Protein AF-A0A5D3C888-F1 (afdb_monomer_lite)

Foldseek 3Di:
DDDDDPPDPCPPPPVPDPPVVVCCVPVVVVVVVVVVVVVVVVVVVVVVVVVVVVVVVVVVVVVVVVVCVVPPDPPPPDDDPVVVVVVVVVVVVVVVPDPPPPDPPDDPDDD

Sequence (111 aa):
MLQIDLSDNHIPSLYNLPYQVILHLYVFPSFVAARNVLSQIASFVASQSATYSTSIVESAMHRCLMLRHTMAPSFRVNTDMDVDFLESLLVWKLKSMYPIRIKSLAPYISM

Radius of gyration: 35.87 Å; chains: 1; bounding box: 63×67×100 Å

Structure (mmCIF, N/CA/C/O backbone):
data_AF-A0A5D3C888-F1
#
_entry.id   AF-A0A5D3C888-F1
#
loop_
_atom_site.group_PDB
_atom_site.id
_atom_site.type_symbol
_atom_site.label_atom_id
_atom_site.label_alt_id
_atom_site.label_comp_id
_atom_site.label_asym_id
_atom_site.label_entity_id
_atom_site.label_seq_id
_atom_site.pdbx_PDB_ins_code
_atom_site.Cartn_x
_atom_site.Cartn_y
_atom_site.Cartn_z
_atom_site.occupancy
_atom_site.B_iso_or_equiv
_atom_site.auth_seq_id
_atom_site.auth_comp_id
_atom_site.auth_asym_id
_atom_site.auth_atom_id
_atom_site.pdbx_PDB_model_num
ATOM 1 N N . MET A 1 1 ? -12.668 23.833 68.583 1.00 36.25 1 MET A N 1
ATOM 2 C CA . MET A 1 1 ? -13.468 22.680 68.124 1.00 36.25 1 MET A CA 1
ATOM 3 C C . MET A 1 1 ? -14.224 23.154 66.891 1.00 36.25 1 MET A C 1
ATOM 5 O O . MET A 1 1 ? -15.188 23.887 67.032 1.00 36.25 1 MET A O 1
ATOM 9 N N . LEU A 1 2 ? -13.658 22.916 65.704 1.00 39.38 2 LEU A N 1
ATOM 10 C CA . LEU A 1 2 ? -14.187 23.398 64.422 1.00 39.38 2 LEU A CA 1
ATOM 11 C C . LEU A 1 2 ? -15.205 22.378 63.912 1.00 39.38 2 LEU A C 1
ATOM 13 O O . LEU A 1 2 ? -14.843 21.244 63.607 1.00 39.38 2 LEU A O 1
ATOM 17 N N . GLN A 1 3 ? -16.472 22.777 63.882 1.00 45.09 3 GLN A N 1
ATOM 18 C CA . GLN A 1 3 ? -17.568 22.007 63.313 1.00 45.09 3 GLN A CA 1
ATOM 19 C C . GLN A 1 3 ? -17.460 22.139 61.788 1.00 45.09 3 GLN A C 1
ATOM 21 O O . GLN A 1 3 ? -17.777 23.181 61.223 1.00 45.09 3 GLN A O 1
ATOM 26 N N . ILE A 1 4 ? -16.881 21.124 61.145 1.00 47.81 4 ILE A N 1
ATOM 27 C CA . ILE A 1 4 ? -16.795 21.038 59.686 1.00 47.81 4 ILE A CA 1
ATOM 28 C C . ILE A 1 4 ? -18.173 20.594 59.208 1.00 47.81 4 ILE A C 1
ATOM 30 O O . ILE A 1 4 ? -18.561 19.443 59.401 1.00 47.81 4 ILE A O 1
ATOM 34 N N . ASP A 1 5 ? -18.913 21.548 58.653 1.00 47.22 5 ASP A N 1
ATOM 35 C CA . ASP A 1 5 ? -20.196 21.334 58.001 1.00 47.22 5 ASP A CA 1
ATOM 36 C C . ASP A 1 5 ? -19.960 20.434 56.779 1.00 47.22 5 ASP A C 1
ATOM 38 O O . ASP A 1 5 ? -19.310 20.825 55.802 1.00 47.22 5 ASP A O 1
ATOM 42 N N . LEU A 1 6 ? -20.382 19.174 56.893 1.00 52.25 6 LEU A N 1
ATOM 43 C CA . LEU A 1 6 ? -20.229 18.144 55.873 1.00 52.25 6 LEU A CA 1
ATOM 44 C C . LEU A 1 6 ? -21.289 18.394 54.798 1.00 52.25 6 LEU A C 1
ATOM 46 O O . LEU A 1 6 ? -22.296 17.699 54.726 1.00 52.25 6 LEU A O 1
ATOM 50 N N . SER A 1 7 ? -21.051 19.441 54.009 1.00 46.16 7 SER A N 1
ATOM 51 C CA . SER A 1 7 ? -21.815 19.788 52.816 1.00 46.16 7 SER A CA 1
ATOM 52 C C . SER A 1 7 ? -22.004 18.541 51.955 1.00 46.16 7 SER A C 1
ATOM 54 O O . SER A 1 7 ? -21.026 17.924 51.515 1.00 46.16 7 SER A O 1
ATOM 56 N N . ASP A 1 8 ? -23.272 18.169 51.780 1.00 50.16 8 ASP A N 1
ATOM 57 C CA . ASP A 1 8 ? -23.782 17.086 50.949 1.00 50.16 8 ASP A CA 1
ATOM 58 C C . ASP A 1 8 ? -23.183 17.148 49.538 1.00 50.16 8 ASP A C 1
ATOM 60 O O . ASP A 1 8 ? -23.716 17.761 48.610 1.00 50.16 8 ASP A O 1
ATOM 64 N N . ASN A 1 9 ? -22.060 16.458 49.352 1.00 50.31 9 ASN A N 1
ATOM 65 C CA . ASN A 1 9 ? -21.572 16.110 48.031 1.00 50.31 9 ASN A CA 1
ATOM 66 C C . ASN A 1 9 ? -22.477 15.004 47.501 1.00 50.31 9 ASN A C 1
ATOM 68 O O . ASN A 1 9 ? -22.224 13.813 47.691 1.00 50.31 9 ASN A O 1
ATOM 72 N N . HIS A 1 10 ? -23.556 15.420 46.845 1.00 56.00 10 HIS A N 1
ATOM 73 C CA . HIS A 1 10 ? -24.463 14.569 46.096 1.00 56.00 10 HIS A CA 1
ATOM 74 C C . HIS A 1 10 ? -23.707 13.968 44.896 1.00 56.00 10 HIS A C 1
ATOM 76 O O . HIS A 1 10 ? -23.846 14.402 43.757 1.00 56.00 10 HIS A O 1
ATOM 82 N N . ILE A 1 11 ? -22.857 12.971 45.152 1.00 56.81 11 ILE A N 1
ATOM 83 C CA . ILE A 1 11 ? -22.325 12.086 44.118 1.00 56.81 11 ILE A CA 1
ATOM 84 C C . ILE A 1 11 ? -23.539 11.284 43.629 1.00 56.81 11 ILE A C 1
ATOM 86 O O . ILE A 1 11 ? -24.111 10.533 44.425 1.00 56.81 11 ILE A O 1
ATOM 90 N N . PRO A 1 12 ? -24.004 11.441 42.375 1.00 57.31 12 PRO A N 1
ATOM 91 C CA . PRO A 1 12 ? -25.107 10.631 41.883 1.00 57.31 12 PRO A CA 1
ATOM 92 C C . PRO A 1 12 ? -24.675 9.163 41.937 1.0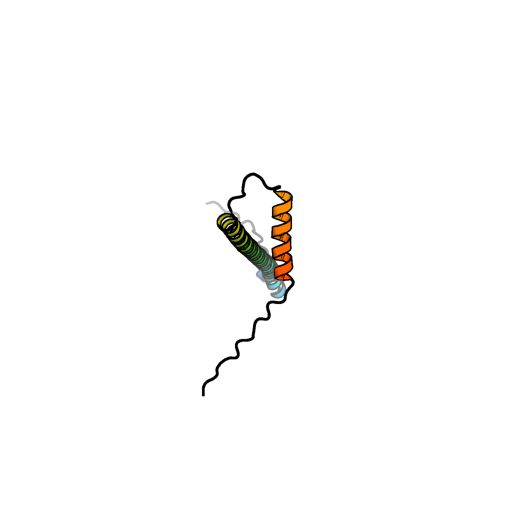0 57.31 12 PRO A C 1
ATOM 94 O O . PRO A 1 12 ? -23.639 8.783 41.386 1.00 57.31 12 PRO A O 1
ATOM 97 N N . SER A 1 13 ? -25.433 8.341 42.663 1.00 58.28 13 SER A N 1
ATOM 98 C CA . SER A 1 13 ? -25.097 6.939 42.874 1.00 58.28 13 SER A CA 1
ATOM 99 C C . SER A 1 13 ? -25.194 6.179 41.547 1.00 58.28 13 SER A C 1
ATOM 101 O O . SER A 1 13 ? -26.263 5.784 41.086 1.00 58.28 13 SER A O 1
ATOM 103 N N . LEU A 1 14 ? -24.038 5.924 40.928 1.00 59.09 14 LEU A N 1
ATOM 104 C CA . LEU A 1 14 ? -23.914 5.043 39.757 1.00 59.09 14 LEU A CA 1
ATOM 105 C C . LEU A 1 14 ? -24.446 3.619 40.026 1.00 59.09 14 LEU A C 1
ATOM 107 O O . LEU A 1 14 ? -24.691 2.864 39.092 1.00 59.09 14 LEU A O 1
ATOM 111 N N . TYR A 1 15 ? -24.671 3.272 41.296 1.00 56.53 15 TYR A N 1
ATOM 112 C CA . TYR A 1 15 ? -25.189 1.989 41.766 1.00 56.53 15 TYR A CA 1
ATOM 113 C C . TYR A 1 15 ? -26.660 1.707 41.410 1.00 56.53 15 TYR A C 1
ATOM 115 O O . TYR A 1 15 ? -27.075 0.558 41.515 1.00 56.53 15 TYR A O 1
ATOM 123 N N . ASN A 1 16 ? -27.440 2.708 40.977 1.00 60.59 16 ASN A N 1
ATOM 124 C CA . ASN A 1 16 ? -28.847 2.523 40.580 1.00 60.59 16 ASN A CA 1
ATOM 125 C C . ASN A 1 16 ? -29.069 2.440 39.061 1.00 60.59 16 ASN A C 1
ATOM 127 O O . ASN A 1 16 ? -30.208 2.313 38.610 1.00 60.59 16 ASN A O 1
ATOM 131 N N . LEU A 1 17 ? -28.009 2.519 38.252 1.00 66.00 17 LEU A N 1
ATOM 132 C CA . LEU A 1 17 ? -28.136 2.371 36.806 1.00 66.00 17 LEU A CA 1
ATOM 133 C C . LEU A 1 17 ? -28.225 0.884 36.432 1.00 66.00 17 LEU A C 1
ATOM 135 O O . LEU A 1 17 ? -27.404 0.087 36.891 1.00 66.00 17 LEU A O 1
ATOM 139 N N . PRO A 1 18 ? -29.188 0.483 35.581 1.00 76.62 18 PRO A N 1
ATOM 140 C CA . PRO A 1 18 ? -29.283 -0.896 35.129 1.00 76.62 18 PRO A CA 1
ATOM 141 C C . PRO A 1 18 ? -27.991 -1.295 34.410 1.00 76.62 18 PRO A C 1
ATOM 143 O O . PRO A 1 18 ? -27.428 -0.512 33.642 1.00 76.62 18 PRO A O 1
ATOM 146 N N . TYR A 1 19 ? -27.544 -2.534 34.630 1.00 71.75 19 TYR A N 1
ATOM 147 C CA . TYR A 1 19 ? -26.283 -3.085 34.108 1.00 71.75 19 TYR A CA 1
ATOM 148 C C . TYR A 1 19 ? -26.056 -2.808 32.613 1.00 71.75 19 TYR A C 1
ATOM 150 O O . TYR A 1 19 ? -24.927 -2.581 32.187 1.00 71.75 19 TYR A O 1
ATOM 158 N N . GLN A 1 20 ? -27.130 -2.777 31.820 1.00 69.75 20 GLN A N 1
ATOM 159 C CA . GLN A 1 20 ? -27.091 -2.468 30.389 1.00 69.75 20 GLN A CA 1
ATOM 160 C C . GLN A 1 20 ? -26.548 -1.064 30.084 1.00 69.75 20 GLN A C 1
ATOM 162 O O . GLN A 1 20 ? -25.814 -0.897 29.113 1.00 69.75 20 GLN A O 1
ATOM 167 N N . VAL A 1 21 ? -26.863 -0.064 30.912 1.00 69.81 21 VAL A N 1
ATOM 168 C CA . VAL A 1 21 ? -26.432 1.327 30.710 1.00 69.81 21 VAL A CA 1
ATOM 169 C C . VAL A 1 21 ? -24.969 1.501 31.107 1.00 69.81 21 VAL A C 1
ATOM 171 O O . VAL A 1 21 ? -24.211 2.131 30.374 1.00 69.81 21 VAL A O 1
ATOM 174 N N . ILE A 1 22 ? -24.545 0.873 32.207 1.00 68.25 22 ILE A N 1
ATOM 175 C CA . ILE A 1 22 ? -23.139 0.857 32.641 1.00 68.25 22 ILE A CA 1
ATOM 176 C C . ILE A 1 22 ? -22.270 0.144 31.594 1.00 68.25 22 ILE A C 1
ATOM 178 O O . ILE A 1 22 ? -21.214 0.648 31.212 1.00 68.25 22 ILE A O 1
ATOM 182 N N . LEU A 1 23 ? -22.743 -0.991 31.069 1.00 69.25 23 LEU A N 1
ATOM 183 C CA . LEU A 1 23 ? -22.052 -1.735 30.021 1.00 69.25 23 LEU A CA 1
ATOM 184 C C . LEU A 1 23 ? -21.931 -0.906 28.736 1.00 69.25 23 LEU A C 1
ATOM 186 O O . LEU A 1 23 ? -20.846 -0.828 28.174 1.00 69.25 23 LEU A O 1
ATOM 190 N N . HIS A 1 24 ? -22.997 -0.232 28.297 1.00 65.06 24 HIS A N 1
ATOM 191 C CA . HIS A 1 24 ? -22.932 0.656 27.132 1.00 65.06 24 HIS A CA 1
ATOM 192 C C . HIS A 1 24 ? -21.961 1.824 27.345 1.00 65.06 24 HIS A C 1
ATOM 194 O O . HIS A 1 24 ? -21.140 2.099 26.473 1.00 65.06 24 HIS A O 1
ATOM 200 N N . LEU A 1 25 ? -21.998 2.478 28.508 1.00 65.81 25 LEU A N 1
ATOM 201 C CA . LEU A 1 25 ? -21.098 3.587 28.842 1.00 65.81 25 LEU A CA 1
ATOM 202 C C . LEU A 1 25 ? -19.623 3.179 28.848 1.00 65.81 25 LEU A C 1
ATOM 204 O O . LEU A 1 25 ? -18.776 4.003 28.527 1.00 65.81 25 LEU A O 1
ATOM 208 N N . TYR A 1 26 ? -19.307 1.927 29.183 1.00 62.75 26 TYR A N 1
ATOM 209 C CA . TYR A 1 26 ? -17.926 1.450 29.225 1.00 62.75 26 TYR A CA 1
ATOM 210 C C . TYR A 1 26 ? -17.466 0.832 27.896 1.00 62.75 26 TYR A C 1
ATOM 212 O O . TYR A 1 26 ? -16.357 1.086 27.427 1.00 62.75 26 TYR A O 1
ATOM 220 N N . VAL A 1 27 ? -18.325 0.043 27.248 1.00 64.56 27 VAL A N 1
ATOM 221 C CA . VAL A 1 27 ? -17.995 -0.695 26.020 1.00 64.56 27 VAL A CA 1
ATOM 222 C C . VAL A 1 27 ? -17.959 0.226 24.803 1.00 64.56 27 VAL A C 1
ATOM 224 O O . VAL A 1 27 ? -17.094 0.059 23.947 1.00 64.56 27 VAL A O 1
ATOM 227 N N . PHE A 1 28 ? -18.844 1.221 24.716 1.00 62.00 28 PHE A N 1
ATOM 228 C CA . PHE A 1 28 ? -18.947 2.072 23.527 1.00 62.00 28 PHE A CA 1
ATOM 229 C C . PHE A 1 28 ? -17.715 2.974 23.323 1.00 62.00 28 PHE A C 1
ATOM 231 O O . PHE A 1 28 ? -17.147 2.955 22.226 1.00 62.00 28 PHE A O 1
ATOM 238 N N . PRO A 1 29 ? -17.210 3.695 24.347 1.00 68.31 29 PRO A N 1
ATOM 239 C CA . PRO A 1 29 ? -15.974 4.468 24.215 1.00 68.31 29 PRO A CA 1
ATOM 240 C C . PRO A 1 29 ? -14.756 3.569 23.985 1.00 68.31 29 PRO A C 1
ATOM 242 O O . PRO A 1 29 ? -13.880 3.910 23.192 1.00 68.31 29 PRO A O 1
ATOM 245 N N . SER A 1 30 ? -14.728 2.397 24.626 1.00 71.69 30 SER A N 1
ATOM 246 C CA . SER A 1 30 ? -13.633 1.431 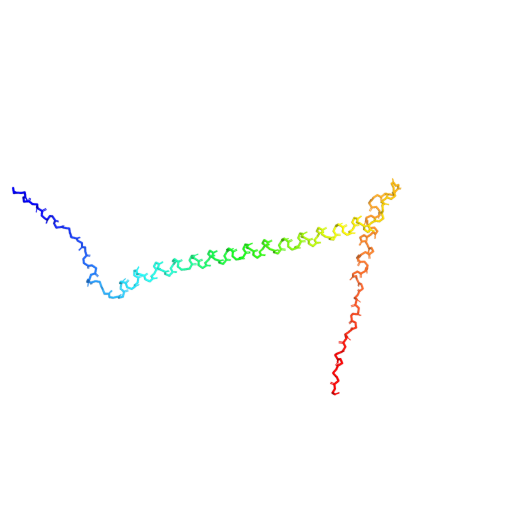24.496 1.00 71.69 30 SER A CA 1
ATOM 247 C C . SER A 1 30 ? -13.568 0.822 23.088 1.00 71.69 30 SER A C 1
ATOM 249 O O . SER A 1 30 ? -12.494 0.703 22.499 1.00 71.69 30 SER A O 1
ATOM 251 N N . PHE A 1 31 ? -14.720 0.549 22.473 1.00 74.06 31 PHE A N 1
ATOM 252 C CA . PHE A 1 31 ? -14.810 0.074 21.094 1.00 74.06 31 PHE A CA 1
ATOM 253 C C . PHE A 1 31 ? -14.380 1.137 20.073 1.00 74.06 31 PHE A C 1
ATOM 255 O O . PHE A 1 31 ? -13.615 0.840 19.153 1.00 74.06 31 PHE A O 1
ATOM 262 N N . VAL A 1 32 ? -14.827 2.388 20.235 1.00 79.44 32 VAL A N 1
ATOM 263 C CA . VAL A 1 32 ? -14.414 3.499 19.358 1.00 79.44 32 VAL A CA 1
ATOM 264 C C . VAL A 1 32 ? -12.907 3.750 19.474 1.00 79.44 32 VAL A C 1
ATOM 266 O O . VAL A 1 32 ? -12.227 3.882 18.456 1.00 79.44 32 VAL A O 1
ATOM 269 N N . ALA A 1 33 ? -12.364 3.740 20.694 1.00 77.31 33 ALA A N 1
ATOM 270 C CA . ALA A 1 33 ? -10.929 3.862 20.928 1.00 77.31 33 ALA A CA 1
ATOM 271 C C . ALA A 1 33 ? -10.142 2.720 20.263 1.00 77.31 33 ALA A C 1
ATOM 273 O O . ALA A 1 33 ? -9.168 2.980 19.555 1.00 77.31 33 ALA A O 1
ATOM 274 N N . ALA A 1 34 ? -10.598 1.471 20.406 1.00 79.19 34 ALA A N 1
ATOM 275 C CA . ALA A 1 34 ? -9.966 0.314 19.774 1.00 79.19 34 ALA A CA 1
ATOM 276 C C . ALA A 1 34 ? -9.943 0.427 18.241 1.00 79.19 34 ALA A C 1
ATOM 278 O O . ALA A 1 34 ? -8.913 0.170 17.616 1.00 79.19 34 ALA A O 1
ATOM 279 N N . ARG A 1 35 ? -11.043 0.874 17.620 1.00 81.38 35 ARG A N 1
ATOM 280 C CA . ARG A 1 35 ? -11.093 1.105 16.166 1.00 81.38 35 ARG A CA 1
ATOM 281 C C . ARG A 1 35 ? -10.105 2.173 15.711 1.00 81.38 35 ARG A C 1
ATOM 283 O O . ARG A 1 35 ? -9.451 1.988 14.686 1.00 81.38 35 ARG A O 1
ATOM 290 N N . ASN A 1 36 ? -9.967 3.257 16.469 1.00 88.00 36 ASN A N 1
ATOM 291 C CA . ASN A 1 36 ? -9.020 4.323 16.148 1.00 88.00 36 ASN A CA 1
ATOM 292 C C . ASN A 1 36 ? -7.572 3.826 16.231 1.00 88.00 36 ASN A C 1
ATOM 294 O O . ASN A 1 36 ? -6.787 4.084 15.321 1.00 88.00 36 ASN A O 1
ATOM 298 N N . VAL A 1 37 ? -7.232 3.055 17.268 1.00 88.44 37 VAL A N 1
ATOM 299 C CA . VAL A 1 37 ? -5.902 2.439 17.411 1.00 88.44 37 VAL A CA 1
ATOM 300 C C . VAL A 1 37 ? -5.613 1.482 16.254 1.00 88.44 37 VAL A C 1
ATOM 302 O O . VAL A 1 37 ? -4.554 1.571 15.638 1.00 88.44 37 VAL A O 1
ATOM 305 N N . LEU A 1 38 ? -6.568 0.620 15.893 1.00 91.62 38 LEU A N 1
ATOM 306 C CA . LEU A 1 38 ? -6.427 -0.288 14.750 1.00 91.62 38 LEU A CA 1
ATOM 307 C C . LEU A 1 38 ? -6.220 0.471 13.435 1.00 91.62 38 LEU A C 1
ATOM 309 O O . LEU A 1 38 ? -5.355 0.101 12.645 1.00 91.62 38 LEU A O 1
ATOM 313 N N . SER A 1 39 ? -6.968 1.555 13.218 1.00 92.88 39 SER A N 1
ATOM 314 C CA . SER A 1 39 ? -6.807 2.404 12.034 1.00 92.88 39 SER A CA 1
ATOM 315 C C . SER A 1 39 ? -5.421 3.049 11.971 1.00 92.88 39 SER A C 1
ATOM 317 O O . SER A 1 39 ? -4.832 3.125 10.894 1.00 92.88 39 SER A O 1
ATOM 319 N N . GLN A 1 40 ? -4.883 3.499 13.107 1.00 93.00 40 GLN A N 1
ATOM 320 C CA . GLN A 1 40 ? -3.540 4.081 13.178 1.00 93.00 40 GLN A CA 1
ATOM 321 C C . GLN A 1 40 ? -2.456 3.039 12.894 1.00 93.00 40 GLN A C 1
ATOM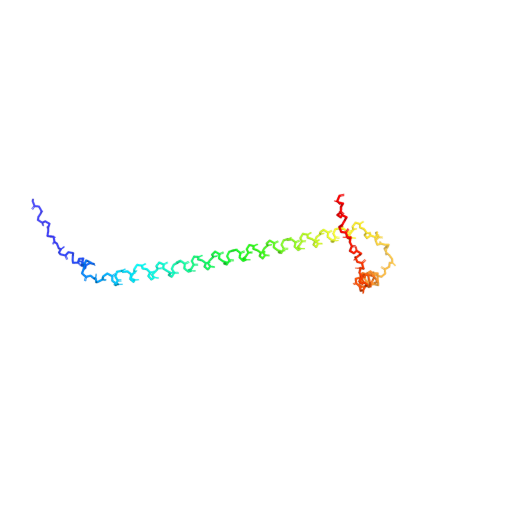 323 O O . GLN A 1 40 ? -1.550 3.300 12.105 1.00 93.00 40 GLN A O 1
ATOM 328 N N . ILE A 1 41 ? -2.578 1.838 13.466 1.00 93.44 41 ILE A N 1
ATOM 329 C CA . ILE A 1 41 ? -1.655 0.727 13.198 1.00 93.44 41 ILE A CA 1
ATOM 330 C C . ILE A 1 41 ? -1.687 0.356 11.713 1.00 93.44 41 ILE A C 1
ATOM 332 O O . ILE A 1 41 ? -0.634 0.226 11.093 1.00 93.44 41 ILE A O 1
ATOM 336 N N . ALA A 1 42 ? -2.878 0.233 11.123 1.00 93.62 42 ALA A N 1
ATOM 337 C CA . ALA A 1 42 ? -3.023 -0.074 9.703 1.00 93.62 42 ALA A CA 1
ATOM 338 C C . ALA A 1 42 ? -2.365 0.999 8.819 1.00 93.62 42 ALA A C 1
ATOM 340 O O . ALA A 1 42 ? -1.602 0.664 7.913 1.00 93.62 42 ALA A O 1
ATOM 341 N N . SER A 1 43 ? -2.604 2.280 9.117 1.00 94.38 43 SER A N 1
ATOM 342 C CA . SER A 1 43 ? -1.985 3.406 8.408 1.00 94.38 43 SER A CA 1
ATOM 343 C C . SER A 1 43 ? -0.456 3.391 8.527 1.00 94.38 43 SER A C 1
ATOM 345 O O . SER A 1 43 ? 0.257 3.533 7.534 1.00 94.38 43 SER A O 1
ATOM 347 N N . PHE A 1 44 ? 0.063 3.134 9.729 1.00 95.38 44 PHE A N 1
ATOM 348 C CA . PHE A 1 44 ? 1.498 3.030 9.976 1.00 95.38 44 PHE A CA 1
ATOM 349 C C . PHE A 1 44 ? 2.142 1.885 9.185 1.00 95.38 44 PHE A C 1
ATOM 351 O O . PHE A 1 44 ? 3.159 2.091 8.522 1.00 95.38 44 PHE A O 1
ATOM 358 N N . VAL A 1 45 ? 1.535 0.694 9.198 1.00 96.06 45 VAL A N 1
ATOM 359 C CA . VAL A 1 45 ? 2.030 -0.469 8.444 1.00 96.06 45 VAL A CA 1
ATOM 360 C C . VAL A 1 45 ? 1.998 -0.201 6.939 1.00 96.06 45 VAL A C 1
ATOM 362 O O . VAL A 1 45 ? 2.968 -0.511 6.248 1.00 96.06 45 VAL A O 1
ATOM 365 N N . ALA A 1 46 ? 0.930 0.419 6.429 1.00 94.06 46 ALA A N 1
ATOM 366 C CA . ALA A 1 46 ? 0.838 0.803 5.023 1.00 94.06 46 ALA A CA 1
ATOM 367 C C . ALA A 1 46 ? 1.942 1.800 4.631 1.00 94.06 46 ALA A C 1
ATOM 369 O O . ALA A 1 46 ? 2.605 1.616 3.610 1.00 94.06 46 ALA A O 1
A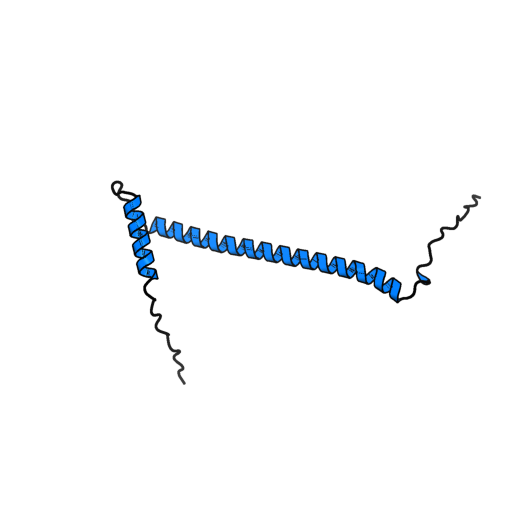TOM 370 N N . SER A 1 47 ? 2.196 2.807 5.472 1.00 94.38 47 SER A N 1
ATOM 371 C CA . SER A 1 47 ? 3.270 3.787 5.267 1.00 94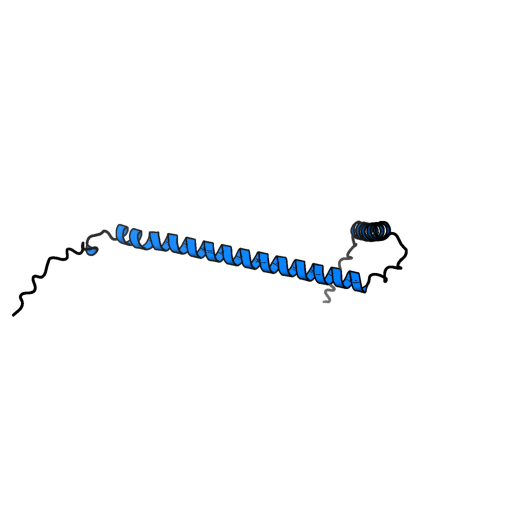.38 47 SER A CA 1
ATOM 372 C C . SER A 1 47 ? 4.658 3.133 5.251 1.00 94.38 47 SER A C 1
ATOM 374 O O . SER A 1 47 ? 5.464 3.383 4.349 1.00 94.38 47 SER A O 1
ATOM 376 N N . GLN A 1 48 ? 4.925 2.222 6.191 1.00 95.94 48 GLN A N 1
ATOM 377 C CA . GLN A 1 48 ? 6.175 1.459 6.227 1.00 95.94 48 GLN A CA 1
ATOM 378 C C . GLN A 1 48 ? 6.350 0.582 4.984 1.00 95.94 48 GLN A C 1
ATOM 380 O O . GLN A 1 48 ? 7.421 0.581 4.379 1.00 95.94 48 GLN A O 1
ATOM 385 N N . SER A 1 49 ? 5.296 -0.123 4.564 1.00 94.12 49 SER A N 1
ATOM 386 C CA . SER A 1 49 ? 5.324 -0.960 3.363 1.00 94.12 49 SER A CA 1
ATOM 387 C C . SER A 1 49 ? 5.623 -0.139 2.103 1.00 94.12 49 SER A C 1
ATOM 389 O O . SER A 1 49 ? 6.493 -0.521 1.317 1.00 94.12 49 SER A O 1
ATOM 391 N N . ALA A 1 50 ? 4.982 1.022 1.944 1.00 94.56 50 ALA A N 1
ATOM 392 C CA . ALA A 1 50 ? 5.227 1.929 0.824 1.00 94.56 50 ALA A CA 1
ATOM 393 C C . ALA A 1 50 ? 6.662 2.484 0.823 1.00 94.56 50 ALA A C 1
ATOM 395 O O . ALA A 1 50 ? 7.316 2.524 -0.223 1.00 94.56 50 ALA A O 1
ATOM 396 N N . THR A 1 51 ? 7.175 2.855 1.999 1.00 95.44 51 THR A N 1
ATOM 397 C CA . THR A 1 51 ? 8.549 3.353 2.169 1.00 95.44 51 THR A CA 1
ATOM 398 C C . THR A 1 51 ? 9.571 2.277 1.802 1.00 95.44 51 THR A C 1
ATOM 400 O O . THR A 1 51 ? 10.470 2.521 0.998 1.00 95.44 51 THR A O 1
ATOM 403 N N . TYR A 1 52 ? 9.403 1.060 2.324 1.00 95.00 52 TYR A N 1
ATOM 404 C CA . TYR A 1 52 ? 10.288 -0.063 2.024 1.00 95.00 52 TYR A CA 1
ATOM 405 C C . TYR A 1 52 ? 10.261 -0.432 0.536 1.00 95.00 52 TYR A C 1
ATOM 407 O O . TYR A 1 52 ? 11.311 -0.595 -0.084 1.00 95.00 52 TYR A O 1
ATOM 415 N N . SER A 1 53 ? 9.068 -0.487 -0.066 1.00 91.56 53 SER A N 1
ATOM 416 C CA . SER A 1 53 ? 8.915 -0.755 -1.498 1.00 91.56 53 SER A CA 1
ATOM 417 C C . SER A 1 53 ? 9.621 0.300 -2.350 1.00 91.56 53 SER A C 1
ATOM 419 O O . SER A 1 53 ? 10.347 -0.044 -3.281 1.00 91.56 53 SER A O 1
ATOM 421 N N . THR A 1 54 ? 9.442 1.581 -2.020 1.00 94.56 54 THR A N 1
ATOM 422 C CA . THR A 1 54 ? 10.113 2.686 -2.720 1.00 94.56 54 THR A CA 1
ATOM 423 C C . THR A 1 54 ? 11.631 2.562 -2.606 1.00 94.56 54 THR A C 1
ATOM 425 O O . THR A 1 54 ? 12.323 2.651 -3.615 1.00 94.56 54 THR A O 1
ATOM 428 N N . SER A 1 55 ? 12.144 2.253 -1.411 1.00 94.81 55 SER A N 1
ATOM 429 C CA . SER A 1 55 ? 13.580 2.073 -1.174 1.00 94.81 55 SER A CA 1
ATOM 430 C C . SER A 1 55 ? 14.180 0.919 -1.988 1.00 94.81 55 SER A C 1
ATOM 432 O O . SER A 1 55 ? 15.266 1.064 -2.551 1.00 94.81 55 SER A O 1
ATOM 434 N N . ILE A 1 56 ? 13.473 -0.212 -2.120 1.00 94.62 56 ILE A N 1
ATOM 435 C CA . ILE A 1 56 ? 13.922 -1.323 -2.976 1.00 94.62 56 ILE A CA 1
ATOM 436 C C . ILE A 1 56 ? 14.017 -0.873 -4.433 1.00 94.62 56 ILE A C 1
ATOM 438 O O . ILE A 1 56 ? 15.027 -1.136 -5.090 1.00 94.62 56 ILE A O 1
ATOM 442 N N . VAL A 1 57 ? 12.972 -0.216 -4.942 1.00 94.25 57 VAL A N 1
ATOM 443 C CA . VAL A 1 57 ? 12.920 0.240 -6.337 1.00 94.25 57 VAL A CA 1
ATOM 444 C C . VAL A 1 57 ? 14.027 1.256 -6.606 1.00 94.25 57 VAL A C 1
ATOM 446 O O . VAL A 1 57 ? 14.751 1.122 -7.590 1.00 94.25 57 VAL A O 1
ATOM 449 N N . GLU A 1 58 ? 14.223 2.217 -5.707 1.00 93.81 58 GLU A N 1
ATOM 450 C CA . GLU A 1 58 ? 15.304 3.198 -5.786 1.00 93.81 58 GLU A CA 1
ATOM 451 C C . GLU A 1 58 ? 16.685 2.531 -5.766 1.00 93.81 58 GLU A C 1
ATOM 453 O O . GLU A 1 58 ? 17.521 2.815 -6.624 1.00 93.81 58 GLU A O 1
ATOM 458 N N . SER A 1 59 ? 16.915 1.577 -4.859 1.00 92.81 59 SER A N 1
ATOM 459 C CA . SER A 1 59 ? 18.178 0.835 -4.775 1.00 92.81 59 SER A CA 1
ATOM 460 C C . SER A 1 59 ? 18.459 0.024 -6.043 1.00 92.81 59 SER A C 1
ATOM 462 O O . SER A 1 59 ? 19.582 0.030 -6.559 1.00 92.81 59 SER A O 1
ATOM 464 N N . ALA A 1 60 ? 17.440 -0.650 -6.581 1.00 92.50 60 ALA A N 1
ATOM 465 C CA . ALA A 1 60 ? 17.547 -1.401 -7.823 1.00 92.50 60 ALA A CA 1
ATOM 466 C C . ALA A 1 60 ? 17.856 -0.474 -9.006 1.00 92.50 60 ALA A C 1
ATOM 468 O O . ALA A 1 60 ? 18.792 -0.746 -9.758 1.00 92.50 60 ALA A O 1
ATOM 469 N N . MET A 1 61 ? 17.139 0.649 -9.132 1.00 93.56 61 MET A N 1
ATOM 470 C CA . MET A 1 61 ? 17.410 1.657 -10.162 1.00 93.56 61 MET A CA 1
ATOM 471 C C . MET A 1 61 ? 18.828 2.205 -10.043 1.00 93.56 61 MET A C 1
ATOM 473 O O . MET A 1 61 ? 19.542 2.253 -11.042 1.00 93.56 61 MET A O 1
ATOM 477 N N . HIS A 1 62 ? 19.271 2.548 -8.833 1.00 92.69 62 HIS A N 1
ATOM 478 C CA . HIS A 1 62 ? 20.622 3.041 -8.598 1.00 92.69 62 HIS A CA 1
ATOM 479 C C . HIS A 1 62 ? 21.678 2.024 -9.047 1.00 92.69 62 HIS A C 1
ATOM 481 O O . HIS A 1 62 ? 22.589 2.373 -9.797 1.00 92.69 62 HIS A O 1
ATOM 487 N N . ARG A 1 63 ? 21.525 0.742 -8.682 1.00 87.12 63 ARG A N 1
ATOM 488 C CA . ARG A 1 63 ? 22.424 -0.329 -9.146 1.00 87.12 63 ARG A CA 1
ATOM 489 C C . ARG A 1 63 ? 22.403 -0.492 -10.664 1.00 87.12 63 ARG A C 1
ATOM 491 O O . ARG A 1 63 ? 23.466 -0.644 -11.259 1.00 87.12 63 ARG A O 1
ATOM 498 N N . CYS A 1 64 ? 21.230 -0.447 -11.295 1.00 85.06 64 CYS A N 1
ATOM 499 C CA . CYS A 1 64 ? 21.105 -0.528 -12.750 1.00 85.06 64 CYS A CA 1
ATOM 500 C C . CYS A 1 64 ? 21.798 0.645 -13.452 1.00 85.06 64 CYS A C 1
ATOM 502 O O . CYS A 1 64 ? 22.505 0.433 -14.435 1.00 85.06 64 CYS A O 1
ATOM 504 N N . LEU A 1 65 ? 21.634 1.867 -12.941 1.00 84.62 65 LEU A N 1
ATOM 505 C CA . LEU A 1 65 ? 22.307 3.053 -13.467 1.00 84.62 65 LEU A CA 1
ATOM 506 C C . LEU A 1 65 ? 23.821 2.952 -13.291 1.00 84.62 65 LEU A C 1
ATOM 508 O O . LEU A 1 65 ? 24.563 3.198 -14.236 1.00 84.62 65 LEU A O 1
ATOM 512 N N . MET A 1 66 ? 24.286 2.521 -12.120 1.00 87.75 66 MET A N 1
ATOM 513 C CA . MET A 1 66 ? 25.711 2.349 -11.857 1.00 87.75 66 MET A CA 1
ATOM 514 C C . MET A 1 66 ? 26.327 1.289 -12.781 1.00 87.75 66 MET A C 1
ATOM 516 O O . MET A 1 66 ? 27.365 1.537 -13.386 1.00 87.75 66 MET A O 1
ATOM 520 N N . LEU A 1 67 ? 25.652 0.148 -12.967 1.00 83.81 67 LEU A N 1
ATOM 521 C CA . LEU A 1 67 ? 26.054 -0.885 -13.926 1.00 83.81 67 LEU A CA 1
ATOM 522 C C . LEU A 1 67 ? 26.080 -0.339 -15.361 1.00 83.81 67 LEU A C 1
ATOM 524 O O . LEU A 1 67 ? 26.997 -0.628 -16.123 1.00 83.81 67 LEU A O 1
ATOM 528 N N . ARG A 1 68 ? 25.089 0.476 -15.737 1.00 76.56 68 ARG A N 1
ATOM 529 C CA . ARG A 1 68 ? 25.067 1.127 -17.048 1.00 76.56 68 ARG A CA 1
ATOM 530 C C . ARG A 1 68 ? 26.269 2.048 -17.218 1.00 76.56 68 ARG A C 1
ATOM 532 O O . ARG A 1 68 ? 26.869 2.020 -18.277 1.00 76.56 68 ARG A O 1
ATOM 539 N N . HIS A 1 69 ? 26.646 2.819 -16.203 1.00 76.00 69 HIS A N 1
ATOM 540 C CA . HIS A 1 69 ? 27.812 3.699 -16.281 1.00 76.00 69 HIS A CA 1
ATOM 541 C C . HIS A 1 69 ? 29.142 2.940 -16.335 1.00 76.00 69 HIS A C 1
ATOM 543 O O . HIS A 1 69 ? 30.055 3.399 -17.011 1.00 76.00 69 HIS A O 1
ATOM 549 N N . THR A 1 70 ? 29.262 1.786 -15.672 1.00 76.62 70 THR A N 1
ATOM 550 C CA . THR A 1 70 ? 30.493 0.977 -15.724 1.00 76.62 70 THR A CA 1
ATOM 551 C C . THR A 1 70 ? 30.614 0.144 -16.996 1.00 76.62 70 THR A C 1
ATOM 553 O O . THR A 1 70 ? 31.727 -0.108 -17.450 1.00 76.62 70 THR A O 1
ATOM 556 N N . MET A 1 71 ? 29.492 -0.297 -17.572 1.00 68.44 71 MET A N 1
ATOM 557 C CA . MET A 1 71 ? 29.464 -1.088 -18.808 1.00 68.44 71 MET A CA 1
ATOM 558 C C . MET A 1 71 ? 29.286 -0.245 -20.072 1.00 68.44 71 MET A C 1
ATOM 560 O O . MET A 1 71 ? 29.505 -0.755 -21.171 1.00 68.44 71 MET A O 1
ATOM 564 N N . ALA A 1 72 ? 28.886 1.022 -19.944 1.00 63.00 72 ALA A N 1
ATOM 565 C CA . ALA A 1 72 ? 28.867 1.943 -21.065 1.00 63.00 72 ALA A CA 1
ATOM 566 C C . ALA A 1 72 ? 30.310 2.149 -21.549 1.00 63.00 72 ALA A C 1
ATOM 568 O O . ALA A 1 72 ? 31.179 2.507 -20.748 1.00 63.00 72 ALA A O 1
ATOM 569 N N . PRO A 1 73 ? 30.588 1.946 -22.848 1.00 59.81 73 PRO A N 1
ATOM 570 C CA . PRO A 1 73 ? 31.839 2.394 -23.436 1.00 59.81 73 PRO A CA 1
ATOM 571 C C . PRO A 1 73 ? 32.007 3.879 -23.110 1.00 59.81 73 PRO A C 1
ATOM 573 O O . PRO A 1 73 ? 31.036 4.629 -23.219 1.00 59.81 73 PRO A O 1
ATOM 576 N N . SER A 1 74 ? 33.209 4.303 -22.704 1.00 60.59 74 SER A N 1
ATOM 577 C CA . SER A 1 74 ? 33.516 5.731 -22.572 1.00 60.59 74 SER A CA 1
ATOM 578 C C . SER A 1 74 ? 33.061 6.410 -23.859 1.00 60.59 74 SER A C 1
ATOM 580 O O . SER A 1 74 ? 33.551 6.042 -24.932 1.00 60.59 74 SER A O 1
ATOM 582 N N . PHE A 1 75 ? 32.061 7.295 -23.759 1.00 56.41 75 PHE A N 1
ATOM 583 C CA . PHE A 1 75 ? 31.514 8.004 -24.909 1.00 56.41 75 PHE A CA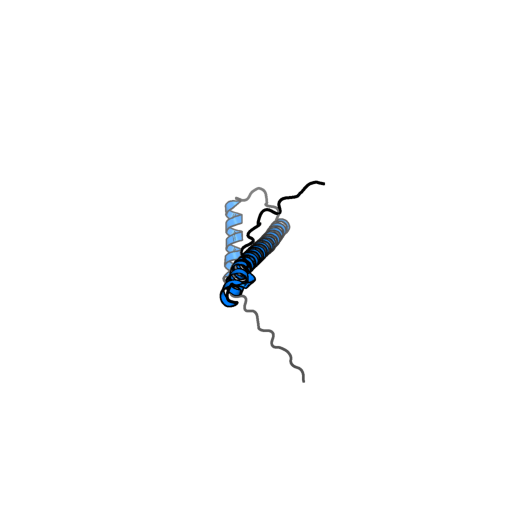 1
ATOM 584 C C . PHE A 1 75 ? 32.703 8.600 -25.656 1.00 56.41 75 PHE A C 1
ATOM 586 O O . PHE A 1 75 ? 33.424 9.454 -25.133 1.00 56.41 75 PHE A O 1
ATOM 593 N N . ARG A 1 76 ? 32.964 8.095 -26.866 1.00 53.78 76 ARG A N 1
ATOM 594 C CA . ARG A 1 76 ? 33.904 8.761 -27.757 1.00 53.78 76 ARG A CA 1
ATOM 595 C C . ARG A 1 76 ? 33.305 10.142 -27.975 1.00 53.78 76 ARG A C 1
ATOM 597 O O . ARG A 1 76 ? 32.163 10.246 -28.396 1.00 53.78 76 ARG A O 1
ATOM 604 N N . VAL A 1 77 ? 34.072 11.173 -27.637 1.00 52.19 77 VAL A N 1
ATOM 605 C CA . VAL A 1 77 ? 33.706 12.600 -27.522 1.00 52.19 77 VAL A CA 1
ATOM 606 C C . VAL A 1 77 ? 33.130 13.227 -28.819 1.00 52.19 77 VAL A C 1
ATOM 608 O O . VAL A 1 77 ? 33.012 14.438 -28.914 1.00 52.19 77 VAL A O 1
ATOM 611 N N . ASN A 1 78 ? 32.744 12.438 -29.829 1.00 54.94 78 ASN A N 1
ATOM 612 C CA . ASN A 1 78 ? 32.420 12.915 -31.171 1.00 54.94 78 ASN A CA 1
ATOM 613 C C . ASN A 1 78 ? 31.186 12.282 -31.846 1.00 54.94 78 ASN A C 1
ATOM 615 O O . ASN A 1 78 ? 31.021 12.479 -33.049 1.00 54.94 78 ASN A O 1
ATOM 619 N N . THR A 1 79 ? 30.334 11.535 -31.138 1.00 58.00 79 THR A N 1
ATOM 620 C CA . THR A 1 79 ? 29.027 11.113 -31.678 1.00 58.00 79 THR A CA 1
ATOM 621 C C . THR A 1 79 ? 27.872 11.828 -30.988 1.00 58.00 79 THR A C 1
ATOM 623 O O . THR A 1 79 ? 27.908 12.107 -29.790 1.00 58.00 79 THR A O 1
ATOM 626 N N . ASP A 1 80 ? 26.881 12.184 -31.806 1.00 65.38 80 ASP A N 1
ATOM 627 C CA . ASP A 1 80 ? 25.643 12.853 -31.421 1.00 65.38 80 ASP A CA 1
ATOM 628 C C . ASP A 1 80 ? 24.925 12.051 -30.322 1.00 65.38 80 ASP A C 1
ATOM 630 O O . ASP A 1 80 ? 24.469 10.924 -30.534 1.00 65.38 80 ASP A O 1
ATOM 634 N N . MET A 1 81 ? 24.878 12.635 -29.124 1.00 62.50 81 MET A N 1
ATOM 635 C CA . MET A 1 81 ? 24.446 11.981 -27.888 1.00 62.50 81 MET A CA 1
ATOM 636 C C . MET A 1 81 ? 22.992 11.489 -27.954 1.00 62.50 81 MET A C 1
ATOM 638 O O . MET A 1 81 ? 22.655 10.499 -27.301 1.00 62.50 81 MET A O 1
ATOM 642 N N . ASP A 1 82 ? 22.147 12.141 -28.761 1.00 67.69 82 ASP A N 1
ATOM 643 C CA . ASP A 1 82 ? 20.745 11.755 -28.940 1.00 67.69 82 ASP A CA 1
ATOM 644 C C . ASP A 1 82 ? 20.600 10.490 -29.798 1.00 67.69 82 ASP A C 1
ATOM 646 O O . ASP A 1 82 ? 19.789 9.613 -29.481 1.00 67.69 82 ASP A O 1
ATOM 650 N N . VAL A 1 83 ? 21.416 10.352 -30.850 1.00 63.00 83 VAL A N 1
ATOM 651 C CA . VAL A 1 83 ? 21.358 9.214 -31.783 1.00 63.00 83 VAL A CA 1
ATOM 652 C C . VAL A 1 83 ? 21.793 7.923 -31.084 1.00 63.00 83 VAL A C 1
ATOM 654 O O . VAL A 1 83 ? 21.078 6.919 -31.137 1.00 63.00 83 VAL A O 1
ATOM 657 N N . ASP A 1 84 ? 22.894 7.976 -30.332 1.00 63.19 84 ASP A N 1
ATOM 658 C CA . ASP A 1 84 ? 23.444 6.816 -29.618 1.00 63.19 84 ASP A CA 1
ATOM 659 C C . ASP A 1 84 ? 22.525 6.347 -28.465 1.00 63.19 84 ASP A C 1
ATOM 661 O O . ASP A 1 84 ? 22.422 5.147 -28.161 1.00 63.19 84 ASP A O 1
ATOM 665 N N . PHE A 1 85 ? 21.815 7.280 -27.813 1.00 65.44 85 PHE A N 1
ATOM 666 C CA . PHE A 1 85 ? 20.857 6.958 -26.752 1.00 65.44 85 PHE A CA 1
ATOM 667 C C . PHE A 1 85 ? 19.600 6.275 -27.303 1.00 65.44 85 PHE A C 1
ATOM 669 O O . PHE A 1 85 ? 19.151 5.270 -26.739 1.00 65.44 85 PHE A O 1
ATOM 676 N N . LEU A 1 86 ? 19.055 6.789 -28.410 1.00 66.62 86 LEU A N 1
ATOM 677 C CA . LEU A 1 86 ? 17.909 6.205 -29.111 1.00 66.62 86 LEU A CA 1
ATOM 678 C C . LEU A 1 86 ? 18.226 4.804 -29.637 1.00 66.62 86 LEU A C 1
ATOM 680 O O . LEU A 1 86 ? 17.430 3.887 -29.430 1.00 66.62 86 LEU A O 1
ATOM 684 N N . GLU A 1 87 ? 19.395 4.608 -30.246 1.00 66.56 87 GLU A N 1
ATOM 685 C CA . GLU A 1 87 ? 19.818 3.301 -30.752 1.00 66.56 87 GLU A CA 1
ATOM 686 C C . GLU A 1 87 ? 19.963 2.281 -29.615 1.00 66.56 87 GLU A C 1
ATOM 688 O O . GLU A 1 87 ? 19.404 1.181 -29.677 1.00 66.56 87 GLU A O 1
ATOM 693 N N . SER A 1 88 ? 20.608 2.676 -28.514 1.00 65.06 88 SER A N 1
ATOM 694 C CA . SER A 1 88 ? 20.716 1.835 -27.321 1.00 65.06 88 SER A CA 1
ATOM 695 C C . SER A 1 88 ? 19.334 1.463 -26.775 1.00 65.06 88 SER A C 1
ATOM 697 O O . SER A 1 88 ? 19.064 0.291 -26.512 1.00 65.06 88 SER A O 1
ATOM 699 N N . LEU A 1 89 ? 18.419 2.427 -26.643 1.00 66.94 89 LEU A N 1
ATOM 700 C CA . LEU A 1 89 ? 17.064 2.174 -26.149 1.00 66.94 89 LEU A CA 1
ATOM 701 C C . LEU A 1 89 ? 16.284 1.213 -27.067 1.00 66.94 89 LEU A C 1
ATOM 703 O O . LEU A 1 89 ? 15.578 0.325 -26.577 1.00 66.94 89 LEU A O 1
ATOM 707 N N . LEU A 1 90 ? 16.441 1.344 -28.389 1.00 67.69 90 LEU A N 1
ATOM 708 C CA . LEU A 1 90 ? 15.804 0.479 -29.385 1.00 67.69 90 LEU A CA 1
ATOM 709 C C . LEU A 1 90 ? 16.328 -0.960 -29.329 1.00 67.69 90 LEU A C 1
ATOM 711 O O . LEU A 1 90 ? 15.522 -1.891 -29.376 1.00 67.69 90 LEU A O 1
ATOM 715 N N . VAL A 1 91 ? 17.636 -1.163 -29.147 1.00 62.69 91 VAL A N 1
ATOM 716 C CA . VAL A 1 91 ? 18.240 -2.501 -28.995 1.00 62.69 91 VAL A CA 1
ATOM 717 C C . VAL A 1 91 ? 17.671 -3.232 -27.774 1.00 62.69 91 VAL A C 1
ATOM 719 O O . VAL A 1 91 ? 17.329 -4.415 -27.855 1.00 62.69 91 VAL A O 1
ATOM 722 N N . TRP A 1 92 ? 17.498 -2.534 -26.649 1.00 57.81 92 TRP A N 1
ATOM 723 C CA . TRP A 1 92 ? 16.896 -3.116 -25.444 1.00 57.81 92 TRP A CA 1
ATOM 724 C C . TRP A 1 92 ? 15.406 -3.428 -25.620 1.00 57.81 92 TRP A C 1
ATOM 726 O O . TRP A 1 92 ? 14.948 -4.483 -25.173 1.00 57.81 92 TRP A O 1
ATOM 736 N N . LYS A 1 93 ? 14.661 -2.565 -26.322 1.00 57.62 93 LYS A N 1
ATOM 737 C CA . LYS A 1 93 ? 13.248 -2.801 -26.653 1.00 57.62 93 LYS A CA 1
ATOM 738 C C . LYS A 1 93 ? 13.073 -4.010 -27.579 1.00 57.62 93 LYS A C 1
ATOM 740 O O . LYS A 1 93 ? 12.186 -4.827 -27.358 1.00 57.62 93 LYS A O 1
ATOM 745 N N . LEU A 1 94 ? 13.953 -4.171 -28.569 1.00 58.88 94 LEU A N 1
ATOM 746 C CA . LEU A 1 94 ? 13.991 -5.343 -29.450 1.00 58.88 94 LEU A CA 1
ATOM 747 C C . LEU A 1 94 ? 14.317 -6.623 -28.674 1.00 58.88 94 LEU A C 1
ATOM 749 O O . LEU A 1 94 ? 13.697 -7.654 -28.917 1.00 58.88 94 LEU A O 1
ATOM 753 N N . LYS A 1 95 ? 15.228 -6.560 -27.697 1.00 55.06 95 LYS A N 1
ATOM 754 C CA . LYS A 1 95 ? 15.608 -7.715 -26.872 1.00 55.06 95 LYS A CA 1
ATOM 755 C C . LYS A 1 95 ? 14.508 -8.165 -25.902 1.00 55.06 95 LYS A C 1
ATOM 757 O O . LYS A 1 95 ? 14.431 -9.357 -25.622 1.00 55.06 95 LYS A O 1
ATOM 762 N N . SER A 1 96 ? 13.651 -7.259 -25.419 1.00 62.59 96 SER A N 1
ATOM 763 C CA . SER A 1 96 ? 12.492 -7.625 -24.585 1.00 62.59 96 SER A CA 1
ATOM 764 C C . SER A 1 96 ? 11.264 -8.073 -25.391 1.00 62.59 96 SER A C 1
ATOM 766 O O . SER A 1 96 ? 10.387 -8.732 -24.837 1.00 62.59 96 SER A O 1
ATOM 768 N N . MET A 1 97 ? 11.207 -7.761 -26.693 1.00 57.84 97 MET A N 1
ATOM 769 C CA . MET A 1 97 ? 10.111 -8.155 -27.591 1.00 57.84 97 MET A CA 1
ATOM 770 C C . MET A 1 97 ? 10.173 -9.619 -28.046 1.00 57.84 97 MET A C 1
ATOM 772 O O . MET A 1 97 ? 9.165 -10.149 -28.512 1.00 57.84 97 MET A O 1
ATOM 776 N N . TYR A 1 98 ? 11.317 -10.293 -27.896 1.00 53.69 98 TYR A N 1
ATOM 777 C CA . TYR A 1 98 ? 11.402 -11.735 -28.121 1.00 53.69 98 TYR A CA 1
ATOM 778 C C . TYR A 1 98 ? 11.132 -12.478 -26.810 1.00 53.69 98 TYR A C 1
ATOM 780 O O . TYR A 1 98 ? 11.867 -12.278 -25.840 1.00 53.69 98 TYR A O 1
ATOM 788 N N . PRO A 1 99 ? 10.118 -13.362 -26.747 1.00 50.78 99 PRO A N 1
ATOM 789 C CA . PRO A 1 99 ? 9.903 -14.172 -25.563 1.00 50.78 99 PRO A CA 1
ATOM 790 C C . PRO A 1 99 ? 11.132 -15.058 -25.358 1.00 50.78 99 PRO A C 1
ATOM 792 O O . PRO A 1 99 ? 11.448 -15.922 -26.180 1.00 50.78 99 PRO A O 1
ATOM 795 N N . ILE A 1 100 ? 11.834 -14.839 -24.246 1.00 60.69 100 ILE A N 1
ATOM 796 C CA . ILE A 1 100 ? 12.861 -15.752 -23.756 1.00 60.69 100 ILE A CA 1
ATOM 797 C C . ILE A 1 100 ? 12.140 -17.081 -23.524 1.00 60.69 100 ILE A C 1
ATOM 799 O O . ILE A 1 100 ? 11.395 -17.236 -22.559 1.00 60.69 100 ILE A O 1
ATOM 803 N N . ARG A 1 101 ? 12.301 -18.037 -24.446 1.00 58.41 101 ARG A N 1
ATOM 804 C CA . ARG A 1 101 ? 11.788 -19.400 -24.291 1.00 58.41 101 ARG A CA 1
ATOM 805 C C . ARG A 1 101 ? 12.600 -20.059 -23.176 1.00 58.41 101 ARG A C 1
ATOM 807 O O . ARG A 1 101 ? 13.597 -20.728 -23.441 1.00 58.41 101 ARG A O 1
ATOM 814 N N . ILE A 1 102 ? 12.193 -19.835 -21.928 1.00 55.69 102 ILE A N 1
ATOM 815 C CA . ILE A 1 102 ? 12.719 -20.546 -20.765 1.00 55.69 102 ILE A CA 1
ATOM 816 C C . ILE A 1 102 ? 12.317 -22.005 -20.969 1.00 55.69 102 ILE A C 1
ATOM 818 O O . ILE A 1 102 ? 11.148 -22.370 -20.848 1.00 55.69 102 ILE A O 1
ATOM 822 N N . LYS A 1 103 ? 13.276 -22.838 -21.375 1.00 57.69 103 LYS A N 1
ATOM 823 C CA . LYS A 1 103 ? 13.080 -24.283 -21.403 1.00 57.69 103 LYS A CA 1
ATOM 824 C C . LYS A 1 103 ? 12.849 -24.708 -19.954 1.00 57.69 103 LYS A C 1
ATOM 826 O O . LYS A 1 103 ? 13.745 -24.567 -19.128 1.00 57.69 103 LYS A O 1
ATOM 831 N N . SER A 1 104 ? 11.630 -25.154 -19.661 1.00 56.00 104 SER A N 1
ATOM 832 C CA . SER A 1 104 ? 11.272 -25.800 -18.401 1.00 56.00 104 SER A CA 1
ATOM 833 C C . SER A 1 104 ? 12.305 -26.888 -18.105 1.00 56.00 104 SER A C 1
ATOM 835 O O . SER A 1 104 ? 12.480 -27.818 -18.894 1.00 56.00 104 SER A O 1
ATOM 837 N N . LEU A 1 105 ? 13.042 -26.725 -17.007 1.00 59.50 105 LEU A N 1
ATOM 838 C CA . LEU A 1 105 ? 13.897 -27.774 -16.478 1.00 59.50 105 LEU A CA 1
ATOM 839 C C . LEU A 1 105 ? 12.955 -28.785 -15.816 1.00 59.50 105 LEU A C 1
ATOM 841 O O . LEU A 1 105 ? 12.388 -28.503 -14.761 1.00 59.50 105 LEU A O 1
ATOM 845 N N . ALA A 1 106 ? 12.714 -29.918 -16.474 1.00 62.44 106 ALA A N 1
ATOM 846 C CA . ALA A 1 106 ? 11.960 -31.003 -15.863 1.00 62.44 106 ALA A CA 1
ATOM 847 C C . ALA A 1 106 ? 12.709 -31.494 -14.607 1.00 62.44 106 ALA A C 1
ATOM 849 O O . ALA A 1 106 ? 13.940 -31.611 -14.647 1.00 62.44 106 ALA A O 1
ATOM 850 N N . PRO A 1 107 ? 12.010 -31.778 -13.496 1.00 59.50 107 PRO A N 1
ATOM 851 C CA . PRO A 1 107 ? 12.646 -32.335 -12.315 1.00 59.50 107 PRO A CA 1
ATOM 852 C C . PRO A 1 107 ? 13.090 -33.767 -12.625 1.00 59.50 107 PRO A C 1
ATOM 854 O O . PRO A 1 107 ? 12.269 -34.629 -12.934 1.00 59.50 107 PRO A O 1
ATOM 857 N N . TYR A 1 108 ? 14.395 -34.023 -12.540 1.00 54.69 108 TYR A N 1
ATOM 858 C CA . TYR A 1 108 ? 14.909 -35.386 -12.460 1.00 54.69 108 TYR A CA 1
ATOM 859 C C . TYR A 1 108 ? 14.449 -35.982 -11.127 1.00 54.69 108 TYR A C 1
ATOM 861 O O . TYR A 1 108 ? 15.031 -35.715 -10.079 1.00 54.69 108 TYR A O 1
ATOM 869 N N . ILE A 1 109 ? 13.372 -36.762 -11.172 1.00 60.62 109 ILE A N 1
ATOM 870 C CA . ILE A 1 109 ? 12.998 -37.681 -10.101 1.00 60.62 109 ILE A CA 1
ATOM 871 C C . ILE A 1 109 ? 13.737 -38.985 -10.407 1.00 60.62 109 ILE A C 1
ATOM 873 O O . ILE A 1 109 ? 13.361 -39.704 -11.329 1.00 60.62 109 ILE A O 1
ATOM 877 N N . SER A 1 110 ? 14.819 -39.259 -9.677 1.00 62.56 110 SER A N 1
ATOM 878 C CA . SER A 1 110 ? 15.387 -40.609 -9.606 1.00 62.56 110 SER A CA 1
ATOM 879 C C . SER A 1 110 ? 14.611 -41.380 -8.545 1.00 62.56 110 SER A C 1
ATOM 881 O O . SER A 1 110 ? 14.543 -40.924 -7.401 1.00 62.56 110 SER A O 1
ATOM 883 N N . MET A 1 111 ? 14.018 -42.510 -8.936 1.00 57.19 111 MET A N 1
ATOM 884 C CA . MET A 1 111 ? 13.754 -43.621 -8.010 1.00 57.19 111 MET A CA 1
ATOM 885 C C . MET A 1 111 ? 15.053 -44.375 -7.727 1.00 57.19 111 MET A C 1
ATOM 887 O O . MET A 1 111 ? 16.001 -44.221 -8.537 1.00 57.19 111 MET A O 1
#

Organism: Cucumis melo var. makuwa (NCBI:txid1194695)

Secondary structure (DSSP, 8-state):
-------------GGGS-HHHHHHHHHHHHHHHHHHHHHHHHHHHHHHHHHHHHHHHHHHHHHHHHHHHHHS----TTS-HHHHHHHHHHHHHHHHHS-------------

pLDDT: mean 70.4, std 15.95, range [36.25, 96.06]